Protein AF-A0A820UCW0-F1 (afdb_monomer)

Foldseek 3Di:
DAQPVHPPFDEDPVTDDDDPLRVLVVVLVVQLVVLDQEAEAEQSQVPDDPVCSVVVLVVVVVSPPNHHYDYDDPDPVNQQPDQKDFDDDPRDGPDMDHPVVVCVVCPPSVVSNVVNVVVVVVVVVVVVVVVVVVVVVVVVVVVVVVVVVVVVVVVPPPDDD

Secondary structure (DSSP, 8-state):
---TTGGG--BSTTSB---HHHHHHHHHHHHHHT--SEEEEESTTTTS-HHHHHHHHHHHHHHHTTSEEEEE-S-HHHHTT-SSEEEEETTEEEEEE-HHHHHHHTSHHHHHHHHHHHHHHHHHHHHHHHHHHHHHHHHHHHHHHHHHHHHHHHTTSS---

Mean predicted aligned error: 12.76 Å

Structure (mmCIF, N/CA/C/O backbone):
data_AF-A0A820UCW0-F1
#
_entry.id   AF-A0A820UCW0-F1
#
loop_
_atom_site.group_PDB
_atom_site.id
_atom_site.type_symbol
_atom_site.label_atom_id
_atom_site.label_alt_id
_atom_site.label_comp_id
_atom_site.label_asym_id
_atom_site.label_entity_id
_atom_site.label_seq_id
_atom_site.pdbx_PDB_ins_code
_atom_site.Cartn_x
_atom_site.Cartn_y
_atom_site.Cartn_z
_atom_site.occupancy
_atom_site.B_iso_or_equiv
_atom_site.auth_seq_id
_atom_site.auth_comp_id
_atom_site.auth_asym_id
_atom_site.auth_atom_id
_atom_site.pdbx_PDB_model_num
ATOM 1 N N . MET A 1 1 ? 23.506 0.250 -13.099 1.00 49.78 1 MET A N 1
ATOM 2 C CA . MET A 1 1 ? 23.825 -0.103 -14.503 1.00 49.78 1 MET A CA 1
ATOM 3 C C . MET A 1 1 ? 22.590 0.124 -15.359 1.00 49.78 1 MET A C 1
ATOM 5 O O . MET A 1 1 ? 21.511 -0.266 -14.935 1.00 49.78 1 MET A O 1
ATOM 9 N N . ALA A 1 2 ? 22.728 0.782 -16.511 1.00 73.81 2 ALA A N 1
ATOM 10 C CA . ALA A 1 2 ? 21.634 0.970 -17.467 1.00 73.81 2 ALA A CA 1
ATOM 11 C C . ALA A 1 2 ? 21.579 -0.210 -18.454 1.00 73.81 2 ALA A C 1
ATOM 13 O O . ALA A 1 2 ? 22.623 -0.767 -18.789 1.00 73.81 2 ALA A O 1
ATOM 14 N N . LEU A 1 3 ? 20.380 -0.590 -18.912 1.00 81.88 3 LEU A N 1
ATOM 15 C CA . LEU A 1 3 ? 20.222 -1.629 -19.934 1.00 81.88 3 LEU A CA 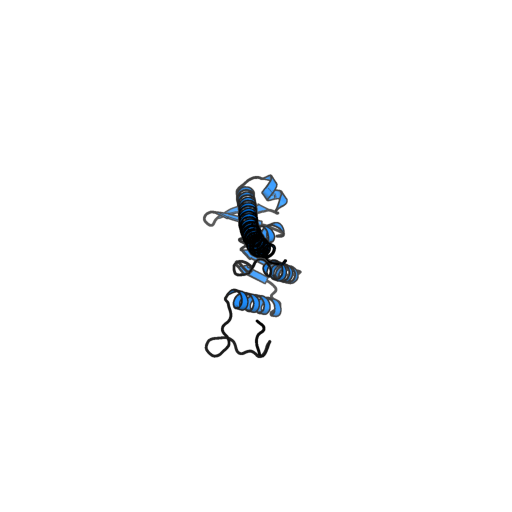1
ATOM 16 C C . LEU A 1 3 ? 20.800 -1.136 -21.277 1.00 81.88 3 LEU A C 1
ATOM 18 O O . LEU A 1 3 ? 20.467 -0.018 -21.686 1.00 81.88 3 LEU A O 1
ATOM 22 N N . PRO A 1 4 ? 21.628 -1.940 -21.974 1.00 81.81 4 PRO A N 1
ATOM 23 C CA . PRO A 1 4 ? 22.413 -1.491 -23.128 1.00 81.81 4 PRO A CA 1
ATOM 24 C C . PRO A 1 4 ? 21.550 -0.972 -24.286 1.00 81.81 4 PRO A C 1
ATOM 26 O O . PRO A 1 4 ? 21.889 0.049 -24.877 1.00 81.81 4 PRO A O 1
ATOM 29 N N . ASN A 1 5 ? 20.392 -1.595 -24.534 1.00 86.31 5 ASN A N 1
ATOM 30 C CA . ASN A 1 5 ? 19.455 -1.190 -25.590 1.00 86.31 5 ASN A CA 1
ATOM 31 C C . ASN A 1 5 ? 18.186 -0.525 -25.031 1.00 86.31 5 ASN A C 1
ATOM 33 O O . ASN A 1 5 ? 17.175 -0.415 -25.722 1.00 86.31 5 ASN A O 1
ATOM 37 N N . LYS A 1 6 ? 18.205 -0.084 -23.764 1.00 87.56 6 LYS A N 1
ATOM 38 C CA . LYS A 1 6 ? 17.051 0.541 -23.091 1.00 87.56 6 LYS A CA 1
ATOM 39 C C . LYS A 1 6 ? 15.777 -0.308 -23.276 1.00 87.56 6 LYS A C 1
ATOM 41 O O . LYS A 1 6 ? 15.794 -1.481 -22.906 1.00 87.56 6 LYS A O 1
ATOM 46 N N . TYR A 1 7 ? 14.707 0.250 -23.849 1.00 84.69 7 TYR A N 1
ATOM 47 C CA . TYR A 1 7 ? 13.421 -0.428 -24.065 1.00 84.69 7 TYR A CA 1
ATOM 48 C C . TYR A 1 7 ? 13.478 -1.606 -25.046 1.00 84.69 7 TYR A C 1
ATOM 50 O O . TYR A 1 7 ? 12.653 -2.506 -24.945 1.00 84.69 7 TYR A O 1
ATOM 58 N N . GLU A 1 8 ? 14.451 -1.629 -25.958 1.00 87.19 8 GLU A N 1
ATOM 59 C CA . GLU A 1 8 ? 14.626 -2.710 -26.940 1.00 87.19 8 GLU A CA 1
ATOM 60 C C . GLU A 1 8 ? 15.490 -3.859 -26.400 1.00 87.19 8 GLU A C 1
ATOM 62 O O . GLU A 1 8 ? 15.817 -4.808 -27.112 1.00 87.19 8 GLU A O 1
ATOM 67 N N . THR A 1 9 ? 15.895 -3.789 -25.129 1.00 88.06 9 THR A N 1
ATOM 68 C CA . THR A 1 9 ? 16.668 -4.861 -24.503 1.00 88.06 9 THR A CA 1
ATOM 69 C C . THR A 1 9 ? 15.812 -6.116 -24.391 1.00 88.06 9 THR A C 1
ATOM 71 O O . THR A 1 9 ? 14.791 -6.124 -23.705 1.00 88.06 9 THR A O 1
ATOM 74 N N . LEU A 1 10 ? 16.254 -7.200 -25.029 1.00 87.06 10 LEU A N 1
ATOM 75 C CA . LEU A 1 10 ? 15.642 -8.512 -24.859 1.00 87.06 10 LEU A CA 1
ATOM 76 C C . LEU A 1 10 ? 15.835 -8.967 -23.405 1.00 87.06 10 LEU A C 1
ATOM 78 O O . LEU A 1 10 ? 16.961 -8.979 -22.909 1.00 87.06 10 LEU A O 1
ATOM 82 N N . VAL A 1 11 ? 14.753 -9.353 -22.730 1.00 87.94 11 VAL A N 1
ATOM 83 C CA . VAL A 1 11 ? 14.758 -9.841 -21.339 1.00 87.94 11 VAL A CA 1
ATOM 84 C C . VAL A 1 11 ? 14.126 -11.235 -21.267 1.00 87.94 11 VAL A C 1
ATOM 86 O O . VAL A 1 11 ? 13.226 -11.540 -22.048 1.00 87.94 11 VAL A O 1
ATOM 89 N N . GLY A 1 12 ? 14.590 -12.088 -20.346 1.00 82.69 12 GLY A N 1
ATOM 90 C CA . GLY A 1 12 ? 14.123 -13.479 -20.189 1.00 82.69 12 GLY A CA 1
ATOM 91 C C . GLY A 1 12 ? 15.209 -14.521 -20.490 1.00 82.69 12 GLY A C 1
ATOM 92 O O . GLY A 1 12 ? 16.383 -14.177 -20.541 1.00 82.69 12 GLY A O 1
ATOM 93 N N . GLU A 1 13 ? 14.835 -15.789 -20.70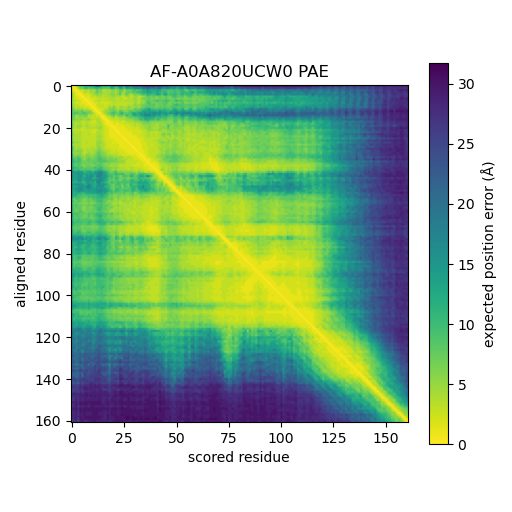7 1.00 76.56 13 GLU A N 1
ATOM 94 C CA . GLU A 1 13 ? 15.775 -16.929 -20.844 1.00 76.56 13 GLU A CA 1
ATOM 95 C C . GLU A 1 13 ? 16.851 -16.763 -21.932 1.00 76.56 13 GLU A C 1
ATOM 97 O O . GLU A 1 13 ? 17.909 -17.382 -21.858 1.00 76.56 13 GLU A O 1
ATOM 102 N N . ARG A 1 14 ? 16.593 -15.931 -22.947 1.00 77.06 14 ARG A N 1
ATOM 103 C CA . ARG A 1 14 ? 17.518 -15.649 -24.059 1.00 77.06 14 ARG A CA 1
ATOM 104 C C . ARG A 1 14 ? 18.061 -14.215 -24.060 1.00 77.06 14 ARG A C 1
ATOM 106 O O . ARG A 1 14 ? 18.674 -13.807 -25.041 1.00 77.06 14 ARG A O 1
ATOM 113 N N . GLY A 1 15 ? 17.795 -13.439 -23.010 1.00 80.50 15 GLY A N 1
ATOM 114 C CA . GLY A 1 15 ? 18.103 -12.011 -22.922 1.00 80.50 15 GLY A CA 1
ATOM 115 C C . GLY A 1 15 ? 18.826 -11.626 -21.632 1.00 80.50 15 GLY A C 1
ATOM 116 O O . GLY A 1 15 ? 19.354 -12.472 -20.916 1.00 80.50 15 GLY A O 1
ATOM 117 N N . ALA A 1 16 ? 18.849 -10.329 -21.327 1.00 81.44 16 ALA A N 1
ATOM 118 C CA . ALA A 1 16 ? 19.396 -9.824 -20.076 1.00 81.44 16 ALA A CA 1
ATOM 119 C C . ALA A 1 16 ? 18.598 -10.364 -18.878 1.00 81.44 16 ALA A C 1
ATOM 121 O O . ALA A 1 16 ? 17.360 -10.398 -18.892 1.00 81.44 16 ALA A O 1
ATOM 122 N N . THR A 1 17 ? 19.315 -10.758 -17.828 1.00 82.88 17 THR A N 1
ATOM 123 C CA . THR A 1 17 ? 18.714 -11.127 -16.550 1.00 82.88 17 THR A CA 1
ATOM 124 C C . THR A 1 17 ? 18.321 -9.866 -15.791 1.00 82.88 17 THR A C 1
ATOM 126 O O . THR A 1 17 ? 19.068 -8.891 -15.719 1.00 82.88 17 THR A O 1
ATOM 129 N N . LEU A 1 18 ? 17.110 -9.880 -15.243 1.00 83.44 18 LEU A N 1
ATOM 130 C CA . LEU A 1 18 ? 16.592 -8.810 -14.402 1.00 83.44 18 LEU A CA 1
ATOM 131 C C . LEU A 1 18 ? 16.595 -9.274 -12.951 1.00 83.44 18 LEU A C 1
ATOM 133 O O . LEU A 1 18 ? 16.258 -10.430 -12.678 1.00 83.44 18 LEU A O 1
ATOM 137 N N . SER A 1 19 ? 16.922 -8.369 -12.030 1.00 82.94 19 SER A N 1
ATOM 138 C CA . SER A 1 19 ? 16.657 -8.618 -10.613 1.00 82.94 19 SER A CA 1
ATOM 139 C C . SER A 1 19 ? 15.152 -8.723 -10.371 1.00 82.94 19 SER A C 1
ATOM 141 O O . SER A 1 19 ? 14.341 -8.235 -11.165 1.00 82.94 19 SER A O 1
ATOM 143 N N . ASP A 1 20 ? 14.755 -9.331 -9.260 1.00 77.69 20 ASP A N 1
ATOM 144 C CA . ASP A 1 20 ? 13.332 -9.501 -8.964 1.00 77.69 20 ASP A CA 1
ATOM 145 C C . ASP A 1 20 ? 12.625 -8.152 -8.754 1.00 77.69 20 ASP A C 1
ATOM 147 O O . ASP A 1 20 ? 11.542 -7.941 -9.300 1.00 77.69 20 ASP A O 1
ATOM 151 N N . GLY A 1 21 ? 13.301 -7.167 -8.150 1.00 77.00 21 GLY A N 1
ATOM 152 C CA . GLY A 1 21 ? 12.804 -5.789 -8.076 1.00 77.00 21 GLY A CA 1
ATOM 153 C C . GLY A 1 21 ? 12.649 -5.112 -9.449 1.00 77.00 21 GLY A C 1
ATOM 154 O O . GLY A 1 21 ? 11.703 -4.355 -9.666 1.00 77.00 21 GLY A O 1
ATOM 155 N N . GLN A 1 22 ? 13.523 -5.400 -10.423 1.00 80.56 22 GLN A N 1
ATOM 156 C CA . GLN A 1 22 ? 13.363 -4.899 -11.798 1.00 80.56 22 GLN A CA 1
ATOM 157 C C . GLN A 1 22 ? 12.172 -5.556 -12.507 1.00 80.56 22 GLN A C 1
ATOM 159 O O . GLN A 1 22 ? 11.397 -4.861 -13.169 1.00 80.56 22 GLN A O 1
ATOM 164 N N . LYS A 1 23 ? 11.989 -6.874 -12.346 1.00 84.00 23 LYS A N 1
ATOM 165 C CA . LYS A 1 23 ? 10.822 -7.592 -12.886 1.00 84.00 23 LYS A CA 1
ATOM 166 C C . LYS A 1 23 ? 9.522 -7.048 -12.297 1.00 84.00 23 LYS A C 1
ATOM 168 O O . LYS A 1 23 ? 8.581 -6.800 -13.050 1.00 84.00 23 LYS A O 1
ATOM 173 N N . GLN A 1 24 ? 9.490 -6.797 -10.988 1.00 77.75 24 GLN A N 1
ATOM 174 C CA . GLN A 1 24 ? 8.318 -6.249 -10.309 1.00 77.75 24 GLN A CA 1
ATOM 175 C C . GLN A 1 24 ? 7.980 -4.847 -10.825 1.00 77.75 24 GLN A C 1
ATOM 177 O O . GLN A 1 24 ? 6.833 -4.593 -11.177 1.00 77.75 24 GLN A O 1
ATOM 182 N N . ARG A 1 25 ? 8.970 -3.958 -11.000 1.00 80.50 25 ARG A N 1
ATOM 183 C CA . ARG A 1 25 ? 8.730 -2.624 -11.587 1.00 80.50 25 ARG A CA 1
ATOM 184 C C . ARG A 1 25 ? 8.156 -2.688 -12.996 1.00 80.50 25 ARG A C 1
ATOM 186 O O . ARG A 1 25 ? 7.265 -1.905 -13.315 1.00 80.50 25 ARG A O 1
ATOM 193 N N . ILE A 1 26 ? 8.635 -3.610 -13.833 1.00 85.31 26 ILE A N 1
ATOM 194 C CA . ILE A 1 26 ? 8.088 -3.807 -15.183 1.00 85.31 26 ILE A CA 1
ATOM 195 C C . ILE A 1 26 ? 6.654 -4.343 -15.110 1.00 85.31 26 ILE A C 1
ATOM 197 O O . ILE A 1 26 ? 5.797 -3.872 -15.854 1.00 85.31 26 ILE A O 1
ATOM 201 N N . ALA A 1 27 ? 6.370 -5.293 -14.216 1.00 82.75 27 ALA A N 1
ATOM 202 C CA . ALA A 1 27 ? 5.020 -5.814 -14.010 1.00 82.75 27 ALA A CA 1
ATOM 203 C C . ALA A 1 27 ? 4.054 -4.709 -13.554 1.00 82.75 27 ALA A C 1
ATOM 205 O O . ALA A 1 27 ? 2.996 -4.539 -14.162 1.00 82.75 27 ALA A O 1
ATOM 206 N N . THR A 1 28 ? 4.461 -3.898 -12.573 1.00 79.88 28 THR A N 1
ATOM 207 C CA . THR A 1 28 ? 3.717 -2.719 -12.121 1.00 79.88 28 THR A CA 1
ATOM 208 C C . THR A 1 28 ? 3.481 -1.760 -13.281 1.00 79.88 28 THR A C 1
ATOM 210 O O . THR A 1 28 ? 2.334 -1.457 -13.591 1.00 79.88 28 THR A O 1
ATOM 213 N N . ALA A 1 29 ? 4.527 -1.350 -14.006 1.00 84.75 29 ALA A N 1
ATOM 214 C CA . ALA A 1 29 ? 4.393 -0.449 -15.151 1.00 84.75 29 ALA A CA 1
ATOM 215 C C . ALA A 1 29 ? 3.416 -0.991 -16.212 1.00 84.75 29 ALA A C 1
ATOM 217 O O . ALA A 1 29 ? 2.567 -0.251 -16.703 1.00 84.75 29 ALA A O 1
ATOM 218 N N . ARG A 1 30 ? 3.472 -2.293 -16.523 1.00 86.38 30 ARG A N 1
ATOM 219 C CA . ARG A 1 30 ? 2.532 -2.950 -17.446 1.00 86.38 30 ARG A CA 1
ATOM 220 C C . ARG A 1 30 ? 1.092 -2.925 -16.938 1.00 86.38 30 ARG A C 1
ATOM 222 O O . ARG A 1 30 ? 0.186 -2.706 -17.739 1.00 86.38 30 ARG A O 1
ATOM 229 N N . ALA A 1 31 ? 0.876 -3.150 -15.644 1.00 83.31 31 ALA A N 1
ATOM 230 C CA . ALA A 1 31 ? -0.449 -3.060 -15.039 1.00 83.31 31 ALA A CA 1
ATOM 231 C C . ALA A 1 31 ? -1.007 -1.633 -15.141 1.00 83.31 31 ALA A C 1
ATOM 233 O O . ALA A 1 31 ? -2.166 -1.455 -15.509 1.00 83.31 31 ALA A O 1
ATOM 234 N N . LEU A 1 32 ? -0.164 -0.620 -14.907 1.00 82.62 32 LEU A N 1
ATOM 235 C CA . LEU A 1 32 ? -0.555 0.787 -15.002 1.00 82.62 32 LEU A CA 1
ATOM 236 C C . LEU A 1 32 ? -0.892 1.217 -16.433 1.00 82.62 32 LEU A C 1
ATOM 238 O O . LEU A 1 32 ? -1.894 1.900 -16.640 1.00 82.62 32 LEU A O 1
ATOM 242 N N . LEU A 1 33 ? -0.088 0.787 -17.411 1.00 86.19 33 LEU A N 1
ATOM 243 C CA . LEU A 1 33 ? -0.277 1.091 -18.834 1.00 86.19 33 LEU A CA 1
ATOM 244 C C . LEU A 1 33 ? -1.557 0.488 -19.425 1.00 86.19 33 LEU A C 1
ATOM 246 O O . LEU A 1 33 ? -2.049 0.979 -20.435 1.00 86.19 33 LEU A O 1
ATOM 250 N N . ARG A 1 34 ? -2.096 -0.575 -18.819 1.00 86.88 34 ARG A N 1
ATOM 251 C CA . ARG A 1 34 ? -3.335 -1.221 -19.275 1.00 86.88 34 ARG A CA 1
ATOM 252 C C . ARG A 1 34 ? -4.596 -0.410 -18.948 1.00 86.88 34 ARG A C 1
ATOM 254 O O . ARG A 1 34 ? -5.665 -0.762 -19.432 1.00 86.88 34 ARG A O 1
ATOM 261 N N . ASP A 1 35 ? 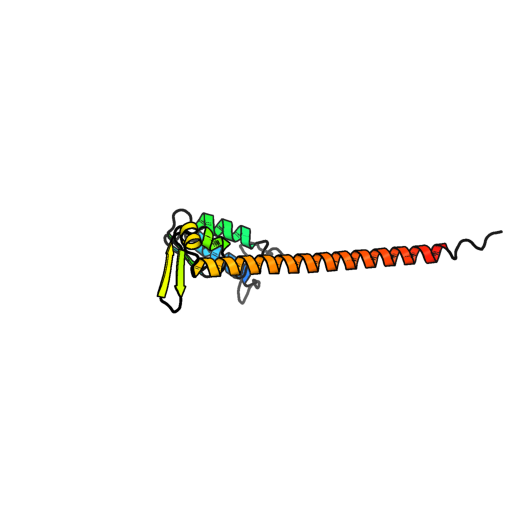-4.470 0.627 -18.123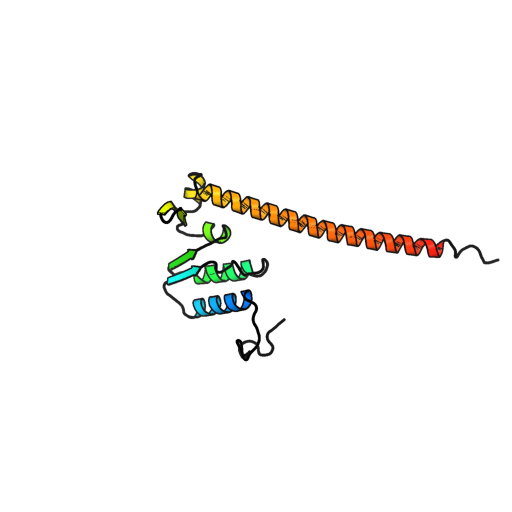 1.00 84.19 35 ASP A N 1
ATOM 262 C CA . ASP A 1 35 ? -5.570 1.467 -17.639 1.00 84.19 35 ASP A CA 1
ATOM 263 C C . ASP A 1 35 ? -6.785 0.674 -17.101 1.00 84.19 35 ASP A C 1
ATOM 265 O O . ASP A 1 35 ? -7.901 0.774 -17.617 1.00 84.19 35 ASP A O 1
ATOM 269 N N . PRO A 1 36 ? -6.588 -0.197 -16.091 1.00 87.62 36 PRO A N 1
ATOM 270 C CA . PRO A 1 36 ? -7.670 -1.020 -15.569 1.00 87.62 36 PRO A CA 1
ATOM 271 C C . PRO A 1 36 ? -8.637 -0.193 -14.709 1.00 87.62 36 PRO A C 1
ATOM 273 O O . PRO A 1 36 ? -8.224 0.687 -13.966 1.00 87.62 36 PRO A O 1
ATOM 276 N N . LYS A 1 37 ? -9.932 -0.535 -14.721 1.00 90.19 37 LYS A N 1
ATOM 277 C CA . LYS A 1 37 ? -10.922 0.073 -13.804 1.00 90.19 37 LYS A CA 1
ATOM 278 C C . LYS A 1 37 ? -10.738 -0.360 -12.344 1.00 90.19 37 LYS A C 1
ATOM 280 O O . LYS A 1 37 ? -11.102 0.381 -11.434 1.00 90.19 37 LYS A O 1
ATOM 285 N N . ILE A 1 38 ? -10.206 -1.568 -12.143 1.00 92.31 38 ILE A N 1
ATOM 286 C CA . ILE A 1 38 ? -9.936 -2.167 -10.834 1.00 92.31 38 ILE A CA 1
ATOM 287 C C . ILE A 1 38 ? -8.455 -2.533 -10.779 1.00 92.31 38 ILE A C 1
ATOM 289 O O . ILE A 1 38 ? -7.972 -3.284 -11.629 1.00 92.31 38 ILE A O 1
ATOM 293 N N . LEU A 1 39 ? -7.749 -2.012 -9.781 1.00 90.31 39 LEU A N 1
ATOM 294 C CA . LEU A 1 39 ? -6.338 -2.272 -9.535 1.00 90.31 39 LEU A CA 1
ATOM 295 C C . LEU A 1 39 ? -6.194 -3.126 -8.272 1.00 90.31 39 LEU A C 1
ATOM 297 O O . LEU A 1 39 ? -6.651 -2.736 -7.203 1.00 90.31 39 LEU A O 1
ATOM 301 N N . LEU A 1 40 ? -5.562 -4.291 -8.400 1.00 89.25 40 LEU A N 1
ATOM 302 C CA . LEU A 1 40 ? -5.219 -5.160 -7.276 1.00 89.25 40 LEU A CA 1
ATOM 303 C C . LEU A 1 40 ? -3.705 -5.092 -7.076 1.00 89.25 40 LEU A C 1
ATOM 305 O O . LEU A 1 40 ? -2.953 -5.407 -8.000 1.00 89.25 40 LEU A O 1
ATOM 309 N N . LEU A 1 41 ? -3.268 -4.647 -5.902 1.00 85.62 41 LEU A N 1
ATOM 310 C CA . LEU A 1 41 ? -1.859 -4.520 -5.546 1.00 85.62 41 LEU A CA 1
ATOM 311 C C . LEU A 1 41 ? -1.556 -5.468 -4.391 1.00 85.62 41 LEU A C 1
ATOM 313 O O . LEU A 1 41 ? -1.958 -5.208 -3.260 1.00 85.62 41 LEU A O 1
ATOM 317 N N . ASP A 1 42 ? -0.845 -6.548 -4.688 1.00 84.19 42 ASP A N 1
ATOM 318 C CA . ASP A 1 42 ? -0.386 -7.511 -3.690 1.00 84.19 42 ASP A CA 1
ATOM 319 C C . ASP A 1 42 ? 1.105 -7.297 -3.434 1.00 84.19 42 ASP A C 1
ATOM 321 O O . ASP A 1 42 ? 1.914 -7.421 -4.356 1.00 84.19 42 ASP A O 1
ATOM 325 N N . GLU A 1 43 ? 1.449 -6.844 -2.228 1.00 73.88 43 GLU A N 1
ATOM 326 C CA . GLU A 1 43 ? 2.823 -6.555 -1.799 1.00 73.88 43 GLU A CA 1
ATOM 327 C C . GLU A 1 43 ? 3.680 -5.774 -2.821 1.00 73.88 43 GLU A C 1
ATOM 329 O O . GLU A 1 43 ? 4.887 -5.985 -2.961 1.00 73.88 43 GLU A O 1
ATOM 334 N N . ALA A 1 44 ? 3.075 -4.837 -3.557 1.00 66.38 44 ALA A N 1
ATOM 335 C CA . ALA A 1 44 ? 3.696 -4.210 -4.731 1.00 66.38 44 ALA A CA 1
ATOM 336 C C . ALA A 1 44 ? 4.998 -3.423 -4.446 1.00 66.38 44 ALA A C 1
ATOM 338 O O . ALA A 1 44 ? 5.673 -2.989 -5.384 1.00 66.38 44 ALA A O 1
ATOM 339 N N . THR A 1 45 ? 5.350 -3.229 -3.172 1.00 68.56 45 THR A N 1
ATOM 340 C CA . THR A 1 45 ? 6.554 -2.525 -2.715 1.00 68.56 45 THR A CA 1
ATOM 341 C C . THR A 1 45 ? 7.504 -3.377 -1.862 1.00 68.56 45 THR A C 1
ATOM 343 O O . THR A 1 45 ? 8.518 -2.851 -1.408 1.00 68.56 45 THR A O 1
ATOM 346 N N . SER A 1 46 ? 7.230 -4.671 -1.637 1.00 66.19 46 SER A N 1
ATOM 347 C CA . SER A 1 46 ? 8.029 -5.501 -0.716 1.00 66.19 46 SER A CA 1
ATOM 348 C C . SER A 1 46 ? 9.431 -5.839 -1.238 1.00 66.19 46 SER A C 1
ATOM 350 O O . SER A 1 46 ? 10.366 -5.883 -0.444 1.00 66.19 46 SER A O 1
ATOM 352 N N . ALA A 1 47 ? 9.620 -5.997 -2.555 1.00 63.66 47 ALA A N 1
ATOM 353 C CA . ALA A 1 47 ? 10.923 -6.337 -3.147 1.00 63.66 47 ALA A CA 1
ATOM 354 C C . ALA A 1 47 ? 11.721 -5.120 -3.665 1.00 63.66 47 ALA A C 1
ATOM 356 O O . ALA A 1 47 ? 12.601 -5.262 -4.523 1.00 63.66 47 ALA A O 1
ATOM 357 N N . LEU A 1 48 ? 11.405 -3.911 -3.188 1.00 64.12 48 LEU A N 1
ATOM 358 C CA . LEU A 1 48 ? 12.076 -2.670 -3.588 1.00 64.12 48 LEU A CA 1
ATOM 359 C C . LEU A 1 48 ? 13.092 -2.206 -2.538 1.00 64.12 48 LEU A C 1
ATOM 361 O O . LEU A 1 48 ? 12.854 -2.307 -1.341 1.00 64.12 48 LEU A O 1
ATOM 365 N N . ASP A 1 49 ? 14.211 -1.650 -3.007 1.00 68.56 49 ASP A N 1
ATOM 366 C CA . ASP A 1 49 ? 15.181 -0.926 -2.181 1.00 68.56 49 ASP A CA 1
ATOM 367 C C . ASP A 1 49 ? 14.589 0.388 -1.630 1.00 68.56 49 ASP A C 1
ATOM 369 O O . ASP A 1 49 ? 13.817 1.057 -2.324 1.00 68.56 49 ASP A O 1
ATOM 373 N N . ASN A 1 50 ? 14.996 0.790 -0.417 1.00 66.44 50 ASN A N 1
ATOM 374 C CA . ASN A 1 50 ? 14.459 1.954 0.313 1.00 66.44 50 ASN A CA 1
ATOM 375 C C . ASN A 1 50 ? 14.440 3.255 -0.517 1.00 66.44 50 ASN A C 1
ATOM 377 O O . ASN A 1 50 ? 13.489 4.033 -0.445 1.00 66.44 50 ASN A O 1
ATOM 381 N N . GLY A 1 51 ? 15.466 3.496 -1.344 1.00 67.69 51 GLY A N 1
ATOM 382 C CA . GLY A 1 51 ? 15.548 4.701 -2.180 1.00 67.69 51 GLY A CA 1
ATOM 383 C C . GLY A 1 51 ? 14.534 4.715 -3.328 1.00 67.69 51 GLY A C 1
ATOM 384 O O . GLY A 1 51 ? 13.982 5.758 -3.682 1.00 67.69 51 GLY A O 1
ATOM 385 N N . SER A 1 52 ? 14.254 3.552 -3.905 1.00 67.31 52 SER A N 1
ATOM 386 C CA . SER A 1 52 ? 13.317 3.418 -5.017 1.00 67.31 52 SER A CA 1
ATOM 387 C C . SER A 1 52 ? 11.864 3.251 -4.607 1.00 67.31 52 SER A C 1
ATOM 389 O O . SER A 1 52 ? 10.960 3.485 -5.412 1.00 67.31 52 SER A O 1
ATOM 391 N N . GLU A 1 53 ? 11.639 2.807 -3.381 1.00 72.38 53 GLU A N 1
ATOM 392 C CA . GLU A 1 53 ? 10.317 2.515 -2.863 1.00 72.38 53 GLU A CA 1
ATOM 393 C C . GLU A 1 53 ? 9.403 3.739 -2.907 1.00 72.38 53 GLU A C 1
ATOM 395 O O . GLU A 1 53 ? 8.302 3.659 -3.448 1.00 72.38 53 GLU A O 1
ATOM 400 N N . LYS A 1 54 ? 9.890 4.895 -2.439 1.00 76.00 54 LYS A N 1
ATOM 401 C CA . LYS A 1 54 ? 9.125 6.149 -2.447 1.00 76.00 54 LYS A CA 1
ATOM 402 C C . LYS A 1 54 ? 8.639 6.517 -3.851 1.00 76.00 54 LYS A C 1
ATOM 404 O O . LYS A 1 54 ? 7.480 6.875 -4.034 1.00 76.00 54 LYS A O 1
ATOM 409 N N . ILE A 1 55 ? 9.504 6.369 -4.855 1.00 78.19 55 ILE A N 1
ATOM 410 C CA . ILE A 1 55 ? 9.187 6.684 -6.256 1.00 78.19 55 ILE A CA 1
ATOM 411 C C . ILE A 1 55 ? 8.090 5.755 -6.787 1.00 78.19 55 ILE A C 1
ATOM 413 O O . ILE A 1 55 ? 7.161 6.203 -7.462 1.00 78.19 55 ILE A O 1
ATOM 417 N N . VAL A 1 56 ? 8.191 4.453 -6.500 1.00 77.75 56 VAL A N 1
ATOM 418 C CA . VAL A 1 56 ? 7.175 3.481 -6.925 1.00 77.75 56 VAL A CA 1
ATOM 419 C C . VAL A 1 56 ? 5.862 3.718 -6.188 1.00 77.75 56 VAL A C 1
ATOM 421 O O . VAL A 1 56 ? 4.804 3.646 -6.804 1.00 77.75 56 VAL A O 1
ATOM 424 N N . GLN A 1 57 ? 5.920 4.070 -4.908 1.00 78.31 57 GLN A N 1
ATOM 425 C CA . GLN A 1 57 ? 4.747 4.377 -4.104 1.00 78.31 57 GLN A CA 1
ATOM 426 C C . GLN A 1 57 ? 3.982 5.591 -4.644 1.00 78.31 57 GLN A C 1
ATOM 428 O O . GLN A 1 57 ? 2.781 5.494 -4.879 1.00 78.31 57 GLN A O 1
ATOM 433 N N . GLU A 1 58 ? 4.676 6.686 -4.960 1.00 80.88 58 GLU A N 1
ATOM 434 C CA . GLU A 1 58 ? 4.070 7.855 -5.612 1.00 80.88 58 GLU A CA 1
ATOM 435 C C . GLU A 1 58 ? 3.458 7.506 -6.981 1.00 80.88 58 GLU A C 1
ATOM 437 O O . GLU A 1 58 ? 2.425 8.047 -7.379 1.00 80.88 58 GLU A O 1
ATOM 442 N N . ALA A 1 59 ? 4.082 6.595 -7.735 1.00 81.00 59 ALA A N 1
ATOM 443 C CA . ALA A 1 59 ? 3.539 6.133 -9.009 1.00 81.00 59 ALA A CA 1
ATOM 444 C C . ALA A 1 59 ? 2.270 5.284 -8.830 1.00 81.00 59 ALA A C 1
ATOM 446 O O . ALA A 1 59 ? 1.320 5.460 -9.593 1.00 81.00 59 ALA A O 1
ATOM 447 N N . LEU A 1 60 ? 2.242 4.401 -7.827 1.00 81.25 60 LEU A N 1
ATOM 448 C CA . LEU A 1 60 ? 1.070 3.600 -7.466 1.00 81.25 60 LEU A CA 1
ATOM 449 C C . LEU A 1 60 ? -0.084 4.478 -6.970 1.00 81.25 60 LEU A C 1
ATOM 451 O O . LEU A 1 60 ? -1.228 4.226 -7.327 1.00 81.25 60 LEU A O 1
ATOM 455 N N . GLU A 1 61 ? 0.204 5.547 -6.230 1.00 82.06 61 GLU A N 1
ATOM 456 C CA . GLU A 1 61 ? -0.803 6.523 -5.797 1.00 82.06 61 GLU A CA 1
ATOM 457 C C . GLU A 1 61 ? -1.432 7.263 -6.970 1.00 82.06 61 GLU A C 1
ATOM 459 O O . GLU A 1 61 ? -2.654 7.286 -7.104 1.00 82.06 61 GLU A O 1
ATOM 464 N N . ARG A 1 62 ? -0.610 7.819 -7.870 1.00 84.56 62 ARG A N 1
ATOM 465 C CA . ARG A 1 62 ? -1.115 8.449 -9.100 1.00 84.56 62 ARG A CA 1
ATOM 466 C C . ARG A 1 62 ? -1.934 7.472 -9.933 1.00 84.56 62 ARG A C 1
ATOM 468 O O . ARG A 1 62 ? -2.937 7.849 -10.523 1.00 84.56 62 ARG A O 1
ATOM 475 N N . ALA A 1 63 ? -1.511 6.216 -9.971 1.00 83.44 63 ALA A N 1
ATOM 476 C CA . ALA A 1 63 ? -2.238 5.169 -10.656 1.00 83.44 63 ALA A CA 1
ATOM 477 C C . ALA A 1 63 ? -3.546 4.763 -9.978 1.00 83.44 63 ALA A C 1
ATOM 479 O O . ALA A 1 63 ? -4.412 4.250 -10.677 1.00 83.44 63 ALA A O 1
ATOM 480 N N . ALA A 1 64 ? -3.679 4.927 -8.665 1.00 85.44 64 ALA A N 1
ATOM 481 C CA . ALA A 1 64 ? -4.898 4.609 -7.931 1.00 85.44 64 ALA A CA 1
ATOM 482 C C . ALA A 1 64 ? -5.980 5.686 -8.113 1.00 85.44 64 ALA A C 1
ATOM 484 O O . ALA A 1 64 ? -7.166 5.398 -7.960 1.00 85.44 64 ALA A O 1
ATOM 485 N N . GLN A 1 65 ? -5.596 6.917 -8.475 1.00 86.44 65 GLN A N 1
ATOM 486 C CA . GLN A 1 65 ? -6.542 8.005 -8.721 1.00 86.44 65 GLN A CA 1
ATOM 487 C C . GLN A 1 65 ? -7.576 7.617 -9.786 1.00 86.44 65 GLN A C 1
ATOM 489 O O . GLN A 1 65 ? -7.234 7.127 -10.861 1.00 86.44 65 GLN A O 1
ATOM 494 N N . ASN A 1 66 ? -8.852 7.877 -9.489 1.00 87.69 66 ASN A N 1
ATOM 495 C CA . ASN A 1 66 ? -10.002 7.551 -10.341 1.00 87.69 66 ASN A CA 1
ATOM 496 C C . ASN A 1 66 ? -10.188 6.050 -10.636 1.00 87.69 66 ASN A C 1
ATOM 498 O O . ASN A 1 66 ? -10.866 5.693 -11.601 1.00 87.69 66 ASN A O 1
ATOM 502 N N . ARG A 1 67 ? -9.612 5.163 -9.814 1.00 90.50 67 ARG A N 1
ATOM 503 C CA . ARG A 1 67 ? -9.748 3.709 -9.949 1.00 90.50 67 ARG A CA 1
ATOM 504 C C . ARG A 1 67 ? -10.120 3.073 -8.620 1.00 90.50 67 ARG A C 1
ATOM 506 O O . ARG A 1 67 ? -9.684 3.512 -7.559 1.00 90.50 67 ARG A O 1
ATOM 513 N N . THR A 1 68 ? -10.875 1.982 -8.677 1.00 93.25 68 THR A N 1
ATOM 514 C CA . THR A 1 68 ? -11.060 1.140 -7.493 1.00 93.25 68 THR A CA 1
ATOM 515 C C . THR A 1 68 ? -9.765 0.384 -7.247 1.00 93.25 68 THR A C 1
ATOM 517 O O . THR A 1 68 ? -9.362 -0.428 -8.078 1.00 93.25 68 THR A O 1
ATOM 520 N N . THR A 1 69 ? -9.110 0.650 -6.122 1.00 91.19 69 THR A N 1
ATOM 521 C CA . THR A 1 69 ? -7.817 0.045 -5.799 1.00 91.19 69 THR A CA 1
ATOM 522 C C . THR A 1 69 ? -7.933 -0.770 -4.521 1.00 91.19 69 THR A C 1
ATOM 524 O O . THR A 1 69 ? -8.280 -0.233 -3.475 1.00 91.19 69 THR A O 1
ATOM 527 N N . LEU A 1 70 ? -7.637 -2.066 -4.606 1.00 91.56 70 LEU A N 1
ATOM 528 C CA . LEU A 1 70 ? -7.490 -2.943 -3.450 1.00 91.56 70 LEU A CA 1
ATOM 529 C C . LEU A 1 70 ? -6.003 -3.192 -3.231 1.00 91.56 70 LEU A C 1
ATOM 531 O O . LEU A 1 70 ? -5.303 -3.622 -4.151 1.00 91.56 70 LEU A O 1
ATOM 535 N N . VAL A 1 71 ? -5.532 -2.935 -2.016 1.00 88.50 71 VAL A N 1
ATOM 536 C CA . VAL A 1 71 ? -4.127 -3.119 -1.661 1.00 88.50 71 VAL A CA 1
ATOM 537 C C . VAL A 1 71 ? -4.010 -4.082 -0.496 1.00 88.50 71 VAL A C 1
ATOM 539 O O . VAL A 1 71 ? -4.578 -3.844 0.567 1.00 88.50 71 VAL A O 1
ATOM 542 N N . ILE A 1 72 ? -3.220 -5.133 -0.689 1.00 88.50 72 ILE A N 1
ATOM 543 C CA . ILE A 1 72 ? -2.708 -5.978 0.385 1.00 88.50 72 ILE A CA 1
ATOM 544 C C . ILE A 1 72 ? -1.343 -5.399 0.751 1.00 88.50 72 ILE A C 1
ATOM 546 O O . ILE A 1 72 ? -0.389 -5.450 -0.029 1.00 88.50 72 ILE A O 1
ATOM 550 N N . ALA A 1 73 ? -1.272 -4.739 1.903 1.00 78.69 73 ALA A N 1
ATOM 551 C CA . ALA A 1 73 ? -0.106 -3.964 2.297 1.00 78.69 73 ALA A CA 1
ATOM 552 C C . ALA A 1 73 ? 0.545 -4.529 3.559 1.00 78.69 73 ALA A C 1
ATOM 554 O O . ALA A 1 73 ? -0.103 -4.719 4.581 1.00 78.69 73 ALA A O 1
ATOM 555 N N . HIS A 1 74 ? 1.868 -4.675 3.501 1.00 76.12 74 HIS A N 1
ATOM 556 C CA . HIS A 1 74 ? 2.716 -4.944 4.665 1.00 76.12 74 HIS A CA 1
ATOM 557 C C . HIS A 1 74 ? 3.338 -3.672 5.251 1.00 76.12 74 HIS A C 1
ATOM 559 O O . HIS A 1 74 ? 4.049 -3.750 6.247 1.00 76.12 74 HIS A O 1
ATOM 565 N N . ARG A 1 75 ? 3.084 -2.498 4.657 1.00 74.56 75 ARG A N 1
ATOM 566 C CA . ARG A 1 75 ? 3.661 -1.215 5.082 1.00 74.56 75 ARG A CA 1
ATOM 567 C C . ARG A 1 75 ? 2.580 -0.238 5.522 1.00 74.56 75 ARG A C 1
ATOM 569 O O . ARG A 1 75 ? 1.681 0.091 4.746 1.00 74.56 75 ARG A O 1
ATOM 576 N N . LEU A 1 76 ? 2.731 0.293 6.734 1.00 79.44 76 LEU A N 1
ATOM 577 C CA . LEU A 1 76 ? 1.817 1.270 7.327 1.00 79.44 76 LEU A CA 1
ATOM 578 C C . LEU A 1 76 ? 1.674 2.536 6.479 1.00 79.44 76 LEU A C 1
ATOM 580 O O . LEU A 1 76 ? 0.598 3.128 6.443 1.00 79.44 76 LEU A O 1
ATOM 584 N N . SER A 1 77 ? 2.730 2.933 5.760 1.00 76.94 77 SER A N 1
ATOM 585 C CA . SER A 1 77 ? 2.696 4.072 4.842 1.00 76.94 77 SER A CA 1
ATOM 586 C C . SER A 1 77 ? 1.575 3.918 3.814 1.00 76.94 77 SER A C 1
ATOM 588 O O . SER A 1 77 ? 0.821 4.863 3.615 1.00 76.94 77 SER A O 1
ATOM 590 N N . THR A 1 78 ? 1.428 2.745 3.198 1.00 77.06 78 THR A N 1
ATOM 591 C CA . THR A 1 78 ? 0.376 2.468 2.212 1.00 77.06 78 THR A CA 1
ATOM 592 C C . THR A 1 78 ? -0.998 2.399 2.868 1.00 77.06 78 THR A C 1
ATOM 594 O O . THR A 1 78 ? -1.950 2.982 2.360 1.00 77.06 78 THR A O 1
ATOM 597 N N . ILE A 1 79 ? -1.087 1.727 4.019 1.00 84.06 79 ILE A N 1
ATOM 598 C CA . ILE A 1 79 ? -2.353 1.479 4.719 1.00 84.06 79 ILE A CA 1
ATOM 599 C C . ILE A 1 79 ? -2.972 2.785 5.231 1.00 84.06 79 ILE A C 1
ATOM 601 O O . ILE A 1 79 ? -4.164 3.013 5.059 1.00 84.06 79 ILE A O 1
ATOM 605 N N . ARG A 1 80 ? -2.158 3.685 5.799 1.00 85.06 80 ARG A N 1
ATOM 606 C CA . ARG A 1 80 ? -2.607 4.962 6.383 1.00 85.06 80 ARG A CA 1
ATOM 607 C C . ARG A 1 80 ? -3.339 5.873 5.393 1.00 85.06 80 ARG A C 1
ATOM 609 O O . ARG A 1 80 ? -4.106 6.727 5.820 1.00 85.06 80 ARG A O 1
ATOM 616 N N . ARG A 1 81 ? -3.063 5.739 4.094 1.00 82.56 81 ARG A N 1
ATOM 617 C CA . ARG A 1 81 ? -3.659 6.571 3.038 1.00 82.56 81 ARG A CA 1
ATOM 618 C C . ARG A 1 81 ? -4.902 5.953 2.401 1.00 82.56 81 ARG A C 1
ATOM 620 O O . ARG A 1 81 ? -5.459 6.563 1.497 1.00 82.56 81 ARG A O 1
ATOM 627 N N . ALA A 1 82 ? -5.306 4.756 2.816 1.00 88.50 82 ALA A N 1
ATOM 628 C CA . ALA A 1 82 ? -6.490 4.110 2.275 1.00 88.50 82 ALA A CA 1
ATOM 629 C C . ALA A 1 82 ? -7.769 4.816 2.747 1.00 88.50 82 ALA A C 1
ATOM 631 O O . ALA A 1 82 ? -7.886 5.175 3.918 1.00 88.50 82 ALA A O 1
ATOM 632 N N . ASP A 1 83 ? -8.745 4.936 1.845 1.00 91.31 83 ASP A N 1
ATOM 633 C CA . ASP A 1 83 ? -10.074 5.470 2.170 1.00 91.31 83 ASP A CA 1
ATOM 634 C C . ASP A 1 83 ? -10.817 4.567 3.170 1.00 91.31 83 ASP A C 1
ATOM 636 O O . ASP A 1 83 ? -11.586 5.034 4.005 1.00 91.31 83 ASP A O 1
ATOM 640 N N . LYS A 1 84 ? -10.580 3.252 3.081 1.00 94.31 84 LYS A N 1
ATOM 641 C CA . LYS A 1 84 ? -11.101 2.234 3.994 1.00 94.31 84 LYS A CA 1
ATOM 642 C C . LYS A 1 84 ? -10.051 1.152 4.210 1.00 94.31 84 LYS A C 1
ATOM 644 O O . LYS A 1 84 ? -9.468 0.637 3.257 1.00 94.31 84 LYS A O 1
ATOM 649 N N . ILE A 1 85 ? -9.851 0.787 5.466 1.00 95.06 85 ILE A N 1
ATOM 650 C CA . ILE A 1 85 ? -8.963 -0.275 5.921 1.00 95.06 85 ILE A CA 1
ATOM 651 C C . ILE A 1 85 ? -9.838 -1.416 6.432 1.00 95.06 85 ILE A C 1
ATOM 653 O O . ILE A 1 85 ? -10.811 -1.188 7.149 1.00 95.06 85 ILE A O 1
ATOM 657 N N . ILE A 1 86 ? -9.486 -2.640 6.047 1.00 95.25 86 ILE A N 1
ATOM 658 C CA . ILE A 1 86 ? -10.115 -3.871 6.523 1.00 95.25 86 ILE A CA 1
ATOM 659 C C . ILE A 1 86 ? -9.021 -4.687 7.200 1.00 95.25 86 ILE A C 1
ATOM 661 O O . ILE A 1 86 ? -8.033 -5.051 6.561 1.00 95.25 86 ILE A O 1
ATOM 665 N N . VAL A 1 87 ? -9.190 -4.952 8.491 1.00 93.38 87 VAL A N 1
ATOM 666 C CA . VAL A 1 87 ? -8.293 -5.815 9.258 1.00 93.38 87 VAL A CA 1
ATOM 667 C C . VAL A 1 87 ? -8.892 -7.205 9.294 1.00 93.38 87 VAL A C 1
ATOM 669 O O . VAL A 1 87 ? -10.044 -7.387 9.693 1.00 93.38 87 VAL A O 1
ATOM 672 N N . MET A 1 88 ? -8.097 -8.184 8.875 1.00 92.62 88 MET A N 1
ATOM 673 C CA . MET A 1 88 ? -8.492 -9.583 8.875 1.00 92.62 88 MET A CA 1
ATOM 674 C C . MET A 1 88 ? -7.680 -10.376 9.893 1.00 92.62 88 MET A C 1
ATOM 676 O O . MET A 1 88 ? -6.461 -10.228 9.968 1.00 92.62 88 MET A O 1
ATOM 680 N N . GLU A 1 89 ? -8.349 -11.264 10.622 1.00 91.06 89 GLU A N 1
ATOM 681 C CA . GLU A 1 89 ? -7.723 -12.246 11.506 1.00 91.06 89 GLU A CA 1
ATOM 682 C C . GLU A 1 89 ? -8.452 -13.583 11.354 1.00 91.06 89 GLU A C 1
ATOM 684 O O . GLU A 1 89 ? -9.677 -13.629 11.304 1.00 91.06 89 GLU A O 1
ATOM 689 N N . ASN A 1 90 ? -7.704 -14.682 11.219 1.00 93.00 90 ASN A N 1
ATOM 690 C CA . ASN A 1 90 ? -8.257 -16.036 11.057 1.00 93.00 90 ASN A CA 1
ATOM 691 C C . ASN A 1 90 ? -9.312 -16.182 9.938 1.00 93.00 90 ASN A C 1
ATOM 693 O O . ASN A 1 90 ? -10.186 -17.040 10.007 1.00 93.00 90 ASN A O 1
ATOM 697 N N . GLY A 1 91 ? -9.208 -15.368 8.882 1.00 93.31 91 GLY A N 1
ATOM 698 C CA . GLY A 1 91 ? -10.137 -15.384 7.747 1.00 93.31 91 GLY A CA 1
ATOM 699 C C . GLY A 1 91 ? -11.415 -14.562 7.947 1.00 93.31 91 GLY A C 1
ATOM 700 O O . GLY A 1 91 ? -12.244 -14.529 7.041 1.00 93.31 91 GLY A O 1
ATOM 701 N N . GLU A 1 92 ? -11.561 -13.865 9.073 1.00 95.75 92 GLU A N 1
ATOM 702 C CA . GLU A 1 92 ? -12.709 -13.010 9.377 1.00 95.75 92 GLU A CA 1
ATOM 703 C C . GLU A 1 92 ? -12.304 -11.533 9.439 1.00 95.75 92 GLU A C 1
ATOM 705 O O . GLU A 1 92 ? -11.149 -11.199 9.711 1.00 95.75 92 GLU A O 1
ATOM 710 N N . ILE A 1 93 ? -13.256 -10.637 9.165 1.00 96.06 93 ILE A N 1
ATOM 711 C CA . ILE A 1 93 ? -13.059 -9.192 9.326 1.00 96.06 93 ILE A CA 1
ATOM 712 C C . ILE A 1 93 ? -13.243 -8.863 10.805 1.00 96.06 93 ILE A C 1
ATOM 714 O O . ILE A 1 93 ? -14.352 -8.974 11.324 1.00 96.06 93 ILE A O 1
ATOM 718 N N . VAL A 1 94 ? -12.163 -8.447 11.464 1.00 96.19 94 VAL A N 1
ATOM 719 C CA . VAL A 1 94 ? -12.184 -8.077 12.888 1.00 96.19 94 VAL A CA 1
ATOM 720 C C . VAL A 1 94 ? -12.369 -6.579 13.097 1.00 96.19 94 VAL A C 1
ATOM 722 O O . VAL A 1 94 ? -12.979 -6.171 14.080 1.00 96.19 94 VAL A O 1
ATOM 725 N N . GLU A 1 95 ? -11.891 -5.751 12.162 1.00 96.19 95 GLU A N 1
ATOM 726 C CA . GLU A 1 95 ? -12.048 -4.295 12.209 1.00 96.19 95 GLU A CA 1
ATOM 727 C C . GLU A 1 95 ? -12.201 -3.715 10.800 1.00 96.19 95 GLU A C 1
ATOM 729 O O . GLU A 1 95 ? -11.577 -4.185 9.845 1.00 96.19 95 GLU A O 1
ATOM 734 N N . GLU A 1 96 ? -12.993 -2.651 10.674 1.00 96.06 96 GLU A N 1
ATOM 735 C CA . GLU A 1 96 ? -13.038 -1.830 9.467 1.00 96.06 96 GLU A CA 1
ATOM 736 C C . GLU A 1 96 ? -13.195 -0.346 9.799 1.00 96.06 96 GLU A C 1
ATOM 738 O O . GLU A 1 96 ? -13.850 0.021 10.773 1.00 96.06 96 GLU A O 1
ATOM 743 N N . GLY A 1 97 ? -12.606 0.517 8.976 1.00 95.50 97 GLY A N 1
ATOM 744 C CA . GLY A 1 97 ? -12.712 1.964 9.141 1.00 95.50 97 GLY A CA 1
ATOM 745 C C . GLY A 1 97 ? -11.613 2.712 8.405 1.00 95.50 97 GLY A C 1
ATOM 746 O O . GLY A 1 97 ? -10.803 2.110 7.703 1.00 95.50 97 GLY A O 1
ATOM 747 N N . ASP A 1 98 ? -11.582 4.029 8.556 1.00 95.50 98 ASP A N 1
ATOM 748 C CA . ASP A 1 98 ? -10.417 4.819 8.164 1.00 95.50 98 ASP A CA 1
ATOM 749 C C . ASP A 1 98 ? -9.295 4.713 9.212 1.00 95.50 98 ASP A C 1
ATOM 751 O O . ASP A 1 98 ? -9.455 4.155 10.304 1.00 95.50 98 ASP A O 1
ATOM 755 N N . HIS A 1 99 ? -8.128 5.253 8.866 1.00 93.44 99 HIS A N 1
ATOM 756 C CA . HIS A 1 99 ? -6.959 5.229 9.736 1.00 93.44 99 HIS A CA 1
ATOM 757 C C . HIS A 1 99 ? -7.221 5.856 11.112 1.00 93.44 99 HIS A C 1
ATOM 759 O O . HIS A 1 99 ? -6.806 5.301 12.126 1.00 93.44 99 HIS A O 1
ATOM 765 N N . GLU A 1 100 ? -7.873 7.015 11.159 1.00 94.06 100 GLU A N 1
ATOM 766 C CA . GLU A 1 100 ? -8.047 7.775 12.398 1.00 94.06 100 GLU A CA 1
ATOM 767 C C . GLU A 1 100 ? -9.007 7.058 13.349 1.00 94.06 100 GLU A C 1
ATOM 769 O O . GLU A 1 100 ? -8.709 6.883 14.533 1.00 94.06 100 GLU A O 1
ATOM 774 N N . SER A 1 101 ? -10.118 6.564 12.811 1.00 95.19 101 SER A N 1
ATOM 775 C CA . SER A 1 101 ? -11.121 5.788 13.530 1.00 95.19 101 SER A CA 1
ATOM 776 C C . SER A 1 101 ? -10.505 4.530 14.140 1.00 95.19 101 SER A C 1
ATOM 778 O O . SER A 1 101 ? -10.652 4.292 15.338 1.00 95.19 101 SER A O 1
ATOM 780 N N . LEU A 1 102 ? -9.739 3.765 13.356 1.00 94.44 102 LEU A N 1
ATOM 781 C CA . LEU A 1 102 ? -9.096 2.539 13.834 1.00 94.44 102 LEU A CA 1
ATOM 782 C C . LEU A 1 102 ? -7.976 2.802 14.853 1.00 94.44 102 LEU A C 1
ATOM 784 O O . LEU A 1 102 ? -7.785 2.017 15.783 1.00 94.44 102 LEU A O 1
ATOM 788 N N . MET A 1 103 ? -7.253 3.920 14.733 1.00 94.38 103 MET A N 1
ATOM 789 C CA . MET A 1 103 ? -6.265 4.325 15.741 1.00 94.38 103 MET A CA 1
ATOM 790 C C . MET A 1 103 ? -6.916 4.694 17.080 1.00 94.38 103 MET A C 1
ATOM 792 O O . MET A 1 103 ? -6.347 4.393 18.130 1.00 94.38 103 MET A O 1
ATOM 796 N N . ASN A 1 104 ? -8.104 5.302 17.057 1.00 94.56 104 ASN A N 1
ATOM 797 C CA . ASN A 1 104 ? -8.843 5.679 18.266 1.00 94.56 104 ASN A CA 1
ATOM 798 C C . ASN A 1 104 ? -9.441 4.474 19.004 1.00 94.56 104 ASN A C 1
ATOM 800 O O . ASN A 1 104 ? -9.526 4.497 20.229 1.00 94.56 104 ASN A O 1
ATOM 804 N N . VAL A 1 105 ? -9.825 3.420 18.276 1.00 93.75 105 VAL A N 1
ATOM 805 C CA . VAL A 1 105 ? -10.339 2.167 18.861 1.00 93.75 105 VAL A CA 1
ATOM 806 C C . VAL A 1 105 ? -9.268 1.440 19.684 1.00 93.75 105 VAL A C 1
ATOM 808 O O . VAL A 1 105 ? -9.602 0.712 20.614 1.00 93.75 105 VAL A O 1
ATOM 811 N N . GLN A 1 106 ? -7.983 1.654 19.378 1.00 92.50 106 GLN A N 1
ATOM 812 C CA . GLN A 1 106 ? -6.852 0.990 20.037 1.00 92.50 106 GLN A CA 1
ATOM 813 C C . GLN A 1 106 ? -6.904 -0.553 19.986 1.00 92.50 106 GLN A C 1
ATOM 815 O O . GLN A 1 106 ? -6.398 -1.231 20.881 1.00 92.50 106 GLN A O 1
ATOM 820 N N . GLY A 1 107 ? -7.495 -1.109 18.923 1.00 92.94 107 GLY A N 1
ATOM 821 C CA . GLY A 1 107 ? -7.624 -2.551 18.699 1.00 92.94 107 GLY A CA 1
ATOM 822 C C . GLY A 1 107 ? -6.467 -3.185 17.905 1.00 92.94 107 GLY A C 1
ATOM 823 O O . GLY A 1 107 ? -5.303 -2.793 18.029 1.00 92.94 107 GLY A O 1
ATOM 824 N N . HIS A 1 108 ? -6.773 -4.191 17.084 1.00 92.38 108 HIS A N 1
ATOM 825 C CA . HIS A 1 108 ? -5.828 -4.940 16.248 1.00 92.38 108 HIS A CA 1
ATOM 826 C C . HIS A 1 108 ? -5.048 -4.027 15.307 1.00 92.38 108 HIS A C 1
ATOM 828 O O . HIS A 1 108 ? -3.816 -4.109 15.257 1.00 92.38 108 HIS A O 1
ATOM 834 N N . TYR A 1 109 ? -5.738 -3.118 14.611 1.00 93.31 109 TYR A N 1
ATOM 835 C CA . TYR A 1 109 ? -5.092 -2.159 13.722 1.00 93.31 109 TYR A CA 1
ATOM 836 C C . TYR A 1 109 ? -4.034 -1.323 14.451 1.00 93.31 109 TYR A C 1
ATOM 838 O O . TYR A 1 109 ? -2.896 -1.194 13.995 1.00 93.31 109 TYR A O 1
ATOM 846 N N . PHE A 1 110 ? -4.401 -0.775 15.611 1.00 93.19 110 PHE A N 1
ATOM 847 C CA . PHE A 1 110 ? -3.527 0.067 16.422 1.00 93.19 110 PHE A CA 1
ATOM 848 C C . PHE A 1 110 ? -2.275 -0.689 16.874 1.00 93.19 110 PHE A C 1
ATOM 850 O O . PHE A 1 110 ? -1.161 -0.168 16.775 1.00 93.19 110 PHE A O 1
ATOM 857 N N . ASN A 1 111 ? -2.443 -1.931 17.332 1.00 91.06 111 ASN A N 1
ATOM 858 C CA . ASN A 1 111 ? -1.328 -2.774 17.753 1.00 91.06 111 ASN A CA 1
ATOM 859 C C . ASN A 1 111 ? -0.372 -3.066 16.590 1.00 91.06 111 ASN A C 1
ATOM 861 O O . ASN A 1 111 ? 0.844 -2.927 16.751 1.00 91.06 111 ASN A O 1
ATOM 865 N N . LEU A 1 112 ? -0.908 -3.387 15.409 1.00 87.44 112 LEU A N 1
ATOM 866 C CA . LEU A 1 112 ? -0.117 -3.615 14.201 1.00 87.44 112 LEU A CA 1
ATOM 867 C C . LEU A 1 112 ? 0.645 -2.350 13.778 1.00 87.44 112 LEU A C 1
ATOM 869 O O . LEU A 1 112 ? 1.851 -2.403 13.531 1.00 87.44 112 LEU A O 1
ATOM 873 N N . ALA A 1 113 ? -0.028 -1.198 13.761 1.00 87.88 113 ALA A N 1
ATOM 874 C CA . ALA A 1 113 ? 0.583 0.085 13.425 1.00 87.88 113 ALA A CA 1
ATOM 875 C C . ALA A 1 113 ? 1.714 0.456 14.400 1.00 87.88 113 ALA A C 1
ATOM 877 O O . ALA A 1 113 ? 2.793 0.881 13.982 1.00 87.88 113 ALA A O 1
ATOM 878 N N . LYS A 1 114 ? 1.500 0.247 15.704 1.00 88.00 114 LYS A N 1
ATOM 879 C CA . LYS A 1 114 ? 2.505 0.498 16.743 1.00 88.00 114 LYS A CA 1
ATOM 880 C C . LYS A 1 114 ? 3.735 -0.395 16.572 1.00 88.00 114 LYS A C 1
ATOM 882 O O . LYS A 1 114 ? 4.854 0.103 16.657 1.00 88.00 114 LYS A O 1
ATOM 887 N N . GLN A 1 115 ? 3.540 -1.686 16.303 1.00 85.25 115 GLN A N 1
ATOM 888 C CA . GLN A 1 115 ? 4.637 -2.631 16.067 1.00 85.25 115 GLN A CA 1
ATOM 889 C C . GLN A 1 115 ? 5.462 -2.271 14.829 1.00 85.25 115 GLN A C 1
ATOM 891 O O . GLN A 1 115 ? 6.687 -2.343 14.879 1.00 85.25 115 GLN A O 1
ATOM 896 N N . GLN A 1 116 ? 4.822 -1.857 13.731 1.00 81.56 116 GLN A N 1
ATOM 897 C CA . GLN A 1 116 ? 5.554 -1.439 12.533 1.00 81.56 116 GLN A CA 1
ATOM 898 C C . GLN A 1 116 ? 6.361 -0.158 12.751 1.00 81.56 116 GLN A C 1
ATOM 900 O O . GLN A 1 116 ? 7.508 -0.097 12.320 1.00 81.56 116 GLN A O 1
ATOM 905 N N . ASN A 1 117 ? 5.807 0.832 13.458 1.00 80.81 117 ASN A N 1
ATOM 906 C CA . ASN A 1 117 ? 6.555 2.042 13.809 1.00 80.81 117 ASN A CA 1
ATOM 907 C C . ASN A 1 117 ? 7.783 1.721 14.672 1.00 80.81 117 ASN A C 1
ATOM 909 O O . ASN A 1 117 ? 8.851 2.275 14.439 1.00 80.81 117 ASN A O 1
ATOM 913 N N . LEU A 1 118 ? 7.645 0.813 15.644 1.00 73.44 118 LEU A N 1
ATOM 914 C CA . LEU A 1 118 ? 8.764 0.365 16.477 1.00 73.44 118 LEU A CA 1
ATOM 915 C C . LEU A 1 118 ? 9.864 -0.294 15.634 1.00 73.44 118 LEU A C 1
ATOM 917 O O . LEU A 1 118 ? 11.020 0.093 15.760 1.00 73.44 118 LEU A O 1
ATOM 921 N N . ARG A 1 119 ? 9.505 -1.204 14.716 1.00 75.00 119 ARG A N 1
ATOM 922 C CA . ARG A 1 119 ? 10.477 -1.843 13.810 1.00 75.00 119 ARG A CA 1
ATOM 923 C C . ARG A 1 119 ? 11.210 -0.835 12.926 1.00 75.00 119 ARG A C 1
ATOM 925 O O . ARG A 1 119 ? 12.416 -0.943 12.769 1.00 75.00 119 ARG A O 1
ATOM 932 N N . GLN A 1 120 ? 10.509 0.166 12.391 1.00 72.00 120 GLN A N 1
ATOM 933 C CA . GLN A 1 120 ? 11.139 1.210 11.572 1.00 72.00 120 GLN A CA 1
ATOM 934 C C . GLN A 1 120 ? 12.151 2.049 12.362 1.00 72.00 120 GLN A C 1
ATOM 936 O O . GLN A 1 120 ? 13.175 2.445 11.812 1.00 72.00 120 GLN A O 1
ATOM 941 N N . ILE A 1 121 ? 11.875 2.317 13.642 1.00 71.75 121 ILE A N 1
ATOM 942 C CA . ILE A 1 121 ? 12.808 3.021 14.533 1.00 71.75 121 ILE A CA 1
ATOM 943 C C . ILE A 1 121 ? 14.028 2.137 14.828 1.00 71.75 121 ILE A C 1
ATOM 945 O O . ILE A 1 121 ? 15.154 2.616 14.750 1.00 71.75 121 ILE A O 1
ATOM 949 N N . GLU A 1 122 ? 13.818 0.849 15.116 1.00 71.44 122 GLU A N 1
ATOM 950 C CA . GLU A 1 122 ? 14.904 -0.110 15.359 1.00 71.44 122 GLU A CA 1
ATOM 951 C C . GLU A 1 122 ? 15.824 -0.261 14.134 1.00 71.44 122 GLU A C 1
ATOM 953 O O . GLU A 1 122 ? 17.044 -0.217 14.278 1.00 71.44 122 GLU A O 1
ATOM 958 N N . GLU A 1 123 ? 15.255 -0.366 12.928 1.00 73.31 123 GLU A N 1
ATOM 959 C CA . GLU A 1 123 ? 16.004 -0.440 11.666 1.00 73.31 123 GLU A CA 1
ATOM 960 C C . GLU A 1 123 ? 16.842 0.828 11.415 1.00 73.31 123 GLU A C 1
ATOM 962 O O . GLU A 1 123 ? 18.019 0.729 11.061 1.00 73.31 123 GLU A O 1
ATOM 967 N N . GLN A 1 124 ? 16.278 2.018 11.660 1.00 71.38 124 GLN A N 1
ATOM 968 C CA . GLN A 1 124 ? 17.009 3.289 11.544 1.00 71.38 124 GLN A CA 1
ATOM 969 C C . GLN A 1 124 ? 18.145 3.402 12.571 1.00 71.38 124 GLN A C 1
ATOM 971 O O . GLN A 1 124 ? 19.238 3.868 12.241 1.00 71.38 124 GLN A O 1
ATOM 976 N N . ASP A 1 125 ? 17.917 2.951 13.806 1.00 72.62 125 ASP A N 1
ATOM 977 C CA . ASP A 1 125 ? 18.935 2.948 14.858 1.00 72.62 125 ASP A CA 1
ATOM 978 C C . ASP A 1 125 ? 20.102 2.002 14.534 1.00 72.62 125 ASP A C 1
ATOM 980 O O . ASP A 1 125 ? 21.254 2.307 14.859 1.00 72.62 125 ASP A O 1
ATOM 984 N N . GLU A 1 126 ? 19.843 0.849 13.911 1.00 73.94 126 GLU A N 1
ATOM 985 C CA . GLU A 1 126 ? 20.906 -0.055 13.456 1.00 73.94 126 GLU A CA 1
ATOM 986 C C . GLU A 1 126 ? 21.724 0.536 12.303 1.00 73.94 126 GLU A C 1
ATOM 988 O O . GLU A 1 126 ? 22.957 0.445 12.316 1.00 73.94 126 GLU A O 1
ATOM 993 N N . GLU A 1 127 ? 21.067 1.195 11.348 1.00 74.81 127 GLU A N 1
ATOM 994 C CA . GLU A 1 127 ? 21.725 1.845 10.211 1.00 74.81 127 GLU A CA 1
ATOM 995 C C . GLU A 1 127 ? 22.645 2.987 10.681 1.00 74.81 127 GLU A C 1
ATOM 997 O O . GLU A 1 127 ? 23.831 3.015 10.335 1.00 74.81 127 GLU A O 1
ATOM 1002 N N . LEU A 1 128 ? 22.162 3.842 11.593 1.00 76.31 128 LEU A N 1
ATOM 1003 C CA . LEU A 1 128 ? 22.956 4.904 12.226 1.00 76.31 128 LEU A CA 1
ATOM 1004 C C . LEU A 1 128 ? 24.139 4.353 13.036 1.00 76.31 128 LEU A C 1
ATOM 1006 O O . LEU A 1 128 ? 25.215 4.958 13.077 1.00 76.31 128 LEU A O 1
ATOM 1010 N N . LYS A 1 129 ? 23.978 3.205 13.706 1.00 80.06 129 LYS A N 1
ATOM 1011 C CA . LYS A 1 129 ? 25.081 2.553 14.436 1.00 80.06 129 LYS A CA 1
ATOM 1012 C C . LYS A 1 129 ? 26.147 2.017 13.486 1.00 80.06 129 LYS A C 1
ATOM 1014 O O . LYS A 1 129 ? 27.334 2.143 13.799 1.00 80.06 129 LYS A O 1
ATOM 1019 N N . LEU A 1 130 ? 25.760 1.431 12.352 1.00 76.88 130 LEU A N 1
ATOM 1020 C CA . LEU A 1 130 ? 26.720 0.984 11.341 1.00 76.88 130 LEU A CA 1
ATOM 1021 C C . LEU A 1 130 ? 27.469 2.155 10.713 1.00 76.88 130 LEU A C 1
ATOM 1023 O O . LEU A 1 130 ? 28.697 2.099 10.633 1.00 76.88 130 LEU A O 1
ATOM 1027 N N . GLU A 1 131 ? 26.766 3.223 10.344 1.00 79.56 131 GLU A N 1
ATOM 1028 C CA . GLU A 1 131 ? 27.379 4.414 9.754 1.00 79.56 131 GLU A CA 1
ATOM 1029 C C . GLU A 1 131 ? 28.371 5.071 10.726 1.00 79.56 131 GLU A C 1
ATOM 1031 O O . GLU A 1 131 ? 29.523 5.335 10.376 1.00 79.56 131 GLU A O 1
ATOM 1036 N N . ASN A 1 132 ? 27.999 5.216 12.002 1.00 79.75 132 ASN A N 1
ATOM 1037 C CA . ASN A 1 132 ? 28.912 5.730 13.026 1.00 79.75 132 ASN A CA 1
ATOM 1038 C C . ASN A 1 132 ? 30.132 4.822 13.246 1.00 79.75 132 ASN A C 1
ATOM 1040 O O . ASN A 1 132 ? 31.237 5.311 13.504 1.00 79.75 132 ASN A O 1
ATOM 1044 N N . LYS A 1 133 ? 29.972 3.499 13.132 1.00 78.75 133 LYS A N 1
ATOM 1045 C CA . LYS A 1 133 ? 31.077 2.538 13.247 1.00 78.75 133 LYS A CA 1
ATOM 1046 C C . LYS A 1 133 ? 32.038 2.631 12.058 1.00 78.75 133 LYS A C 1
ATOM 1048 O O . LYS A 1 133 ? 33.250 2.551 12.262 1.00 78.75 133 LYS A O 1
ATOM 1053 N N . GLU A 1 134 ? 31.521 2.834 10.848 1.00 81.38 134 GLU A N 1
ATOM 1054 C CA . GLU A 1 134 ? 32.306 3.101 9.635 1.00 81.38 134 GLU A CA 1
ATOM 1055 C C . GLU A 1 134 ? 33.096 4.412 9.762 1.00 81.38 134 GLU A C 1
ATOM 1057 O O . GLU A 1 134 ? 34.316 4.412 9.582 1.00 81.38 134 GLU A O 1
ATOM 1062 N N . ILE A 1 135 ? 32.438 5.502 10.176 1.00 80.69 135 ILE A N 1
ATOM 1063 C CA . ILE A 1 135 ? 33.073 6.811 10.406 1.00 80.69 135 ILE A CA 1
ATOM 1064 C C . ILE A 1 135 ? 34.177 6.701 11.464 1.00 80.69 135 ILE A C 1
ATOM 1066 O O . ILE A 1 135 ? 35.300 7.156 11.244 1.00 80.69 135 ILE A O 1
ATOM 1070 N N . THR A 1 136 ? 33.900 6.040 12.591 1.00 77.50 136 THR A N 1
ATOM 1071 C CA . THR A 1 136 ? 34.888 5.844 13.666 1.00 77.50 136 THR A CA 1
ATOM 1072 C C . THR A 1 136 ? 36.103 5.057 13.167 1.00 77.50 136 THR A C 1
ATOM 1074 O O . THR A 1 136 ? 37.244 5.388 13.493 1.00 77.50 136 THR A O 1
ATOM 1077 N N . LYS A 1 137 ? 35.888 4.033 12.333 1.00 81.75 137 LYS A N 1
ATOM 1078 C CA . LYS A 1 137 ? 36.962 3.229 11.736 1.00 81.75 137 LYS A CA 1
ATOM 1079 C C . LYS A 1 137 ? 37.806 4.036 10.742 1.00 81.75 137 LYS A C 1
ATOM 1081 O O . LYS A 1 137 ? 39.024 3.870 10.713 1.00 81.75 137 LYS A O 1
ATOM 1086 N N . LEU A 1 138 ? 37.184 4.921 9.963 1.00 79.31 138 LEU A N 1
ATOM 1087 C CA . LEU A 1 138 ? 37.880 5.841 9.059 1.00 79.31 138 LEU A CA 1
ATOM 1088 C C . LEU A 1 138 ? 38.725 6.862 9.832 1.00 79.31 138 LEU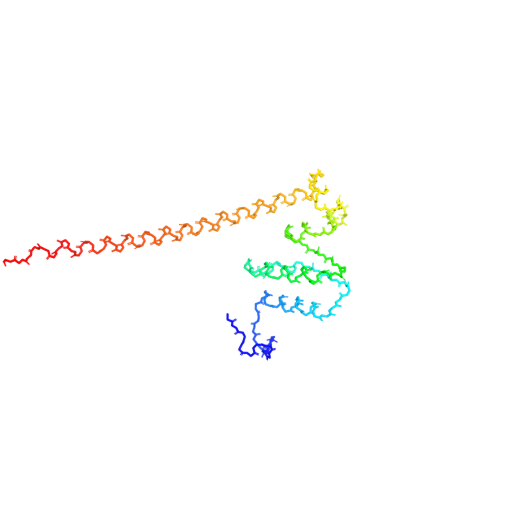 A C 1
ATOM 1090 O O . LEU A 1 138 ? 39.896 7.041 9.506 1.00 79.31 138 LEU A O 1
ATOM 1094 N N . MET A 1 139 ? 38.178 7.453 10.898 1.00 76.00 139 MET A N 1
ATOM 1095 C CA . MET A 1 139 ? 38.909 8.387 11.763 1.00 76.00 139 MET A CA 1
ATOM 1096 C C . MET A 1 139 ? 40.111 7.731 12.452 1.00 76.00 139 MET A C 1
ATOM 1098 O O . MET A 1 139 ? 41.192 8.316 12.485 1.00 76.00 139 MET A O 1
ATOM 1102 N N . LEU A 1 140 ? 39.960 6.498 12.949 1.00 76.44 140 LEU A N 1
ATOM 1103 C CA . LEU A 1 140 ? 41.068 5.727 13.528 1.00 76.44 140 LEU A CA 1
ATOM 1104 C C . LEU A 1 140 ? 42.174 5.446 12.499 1.00 76.44 140 LEU A C 1
ATOM 1106 O O . LEU A 1 140 ? 43.359 5.514 12.828 1.00 76.44 140 LEU A O 1
ATOM 1110 N N . ASN A 1 141 ? 41.802 5.159 11.249 1.00 72.25 141 ASN A N 1
ATOM 1111 C CA . ASN A 1 141 ? 42.764 4.930 10.173 1.00 72.25 141 ASN A CA 1
ATOM 1112 C C . ASN A 1 141 ? 43.516 6.206 9.763 1.00 72.25 141 ASN A C 1
ATOM 1114 O O . ASN A 1 141 ? 44.709 6.124 9.465 1.00 72.25 141 ASN A O 1
ATOM 1118 N N . ASP A 1 142 ? 42.861 7.368 9.765 1.00 69.44 142 ASP A N 1
ATOM 1119 C CA . ASP A 1 142 ? 43.525 8.649 9.485 1.00 69.44 142 ASP A CA 1
ATOM 1120 C C . ASP A 1 142 ? 44.445 9.080 10.637 1.00 69.44 142 ASP A C 1
ATOM 1122 O O . ASP A 1 142 ? 45.596 9.442 10.395 1.00 69.44 142 ASP A O 1
ATOM 1126 N N . GLN A 1 143 ? 44.031 8.897 11.896 1.00 68.62 143 GLN A N 1
ATOM 1127 C CA . GLN A 1 143 ? 44.904 9.145 13.052 1.00 68.62 143 GLN A CA 1
ATOM 1128 C C . GLN A 1 143 ? 46.151 8.241 13.058 1.00 68.62 143 GLN A C 1
ATOM 1130 O O . GLN A 1 143 ? 47.241 8.677 13.429 1.00 68.62 143 GLN A O 1
ATOM 1135 N N . MET A 1 144 ? 46.032 6.989 12.601 1.00 59.50 144 MET A N 1
ATOM 1136 C CA . MET A 1 144 ? 47.176 6.080 12.444 1.00 59.50 144 MET A CA 1
ATOM 1137 C C . MET A 1 144 ? 48.143 6.526 11.332 1.00 59.50 144 MET A C 1
ATOM 1139 O O . MET A 1 144 ? 49.354 6.311 11.458 1.00 59.50 144 MET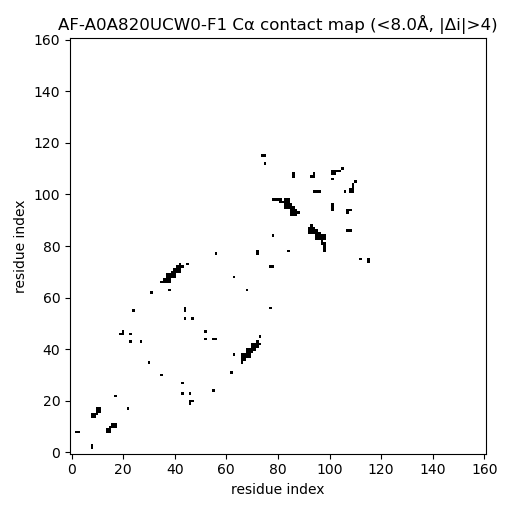 A O 1
ATOM 1143 N N . LYS A 1 145 ? 47.657 7.173 10.263 1.00 57.25 145 LYS A N 1
ATOM 1144 C CA . LYS A 1 145 ? 48.523 7.756 9.221 1.00 57.25 145 LYS A CA 1
ATOM 1145 C C . LYS A 1 145 ? 49.309 8.954 9.747 1.00 57.25 145 LYS A C 1
ATOM 1147 O O . LYS A 1 145 ? 50.511 9.020 9.501 1.00 57.25 145 LYS A O 1
ATOM 1152 N N . ASP A 1 146 ? 48.683 9.830 10.528 1.00 56.03 146 ASP A N 1
ATOM 1153 C CA . ASP A 1 146 ? 49.355 11.010 11.089 1.00 56.03 146 ASP A CA 1
ATOM 1154 C C . ASP A 1 146 ? 50.435 10.638 12.121 1.00 56.03 146 ASP A C 1
ATOM 1156 O O . ASP A 1 146 ? 51.542 11.180 12.087 1.00 56.03 146 ASP A O 1
ATOM 1160 N N . ILE A 1 147 ? 50.190 9.622 12.960 1.00 55.56 147 ILE A N 1
ATOM 1161 C CA . ILE A 1 147 ? 51.204 9.079 13.889 1.00 55.56 147 ILE A CA 1
ATOM 1162 C C . ILE A 1 147 ? 52.395 8.459 13.130 1.00 55.56 147 ILE A C 1
ATOM 1164 O O . ILE A 1 147 ? 53.533 8.480 13.611 1.00 55.56 147 ILE A O 1
ATOM 1168 N N . SER A 1 148 ? 52.157 7.914 11.934 1.00 54.53 148 SER A N 1
ATOM 1169 C CA . SER A 1 148 ? 53.202 7.327 11.086 1.00 54.53 148 SER A CA 1
ATOM 1170 C C . SER A 1 148 ? 54.087 8.387 10.415 1.00 54.53 148 SER A C 1
ATOM 1172 O O . SER A 1 148 ? 55.257 8.116 10.155 1.00 54.53 148 SER A O 1
ATOM 1174 N N . ILE A 1 149 ? 53.557 9.590 10.164 1.00 52.19 149 ILE A N 1
ATOM 1175 C CA . ILE A 1 149 ? 54.276 10.703 9.518 1.00 52.19 149 ILE A CA 1
ATOM 1176 C C . ILE A 1 149 ? 55.188 11.448 10.512 1.00 52.19 149 ILE A C 1
ATOM 1178 O O . ILE A 1 149 ? 56.250 11.942 10.126 1.00 52.19 149 ILE A O 1
ATOM 1182 N N . ASP A 1 150 ? 54.828 11.503 11.798 1.00 49.69 150 ASP A N 1
ATOM 1183 C CA . ASP A 1 150 ? 55.618 12.229 12.806 1.00 49.69 150 ASP A CA 1
ATOM 1184 C C . ASP A 1 150 ? 56.868 11.446 13.274 1.00 49.69 150 ASP A C 1
ATOM 1186 O O . ASP A 1 150 ? 57.937 12.015 13.525 1.00 49.69 150 ASP A O 1
ATOM 1190 N N . LYS A 1 151 ? 56.808 10.104 13.276 1.00 48.81 151 LYS A N 1
ATOM 1191 C CA . LYS A 1 151 ? 57.969 9.256 13.618 1.00 48.81 151 LYS A CA 1
ATOM 1192 C C . LYS A 1 151 ? 59.116 9.353 12.606 1.00 48.81 151 LYS A C 1
ATOM 1194 O O . LYS A 1 151 ? 60.275 9.212 12.997 1.00 48.81 151 LYS A O 1
ATOM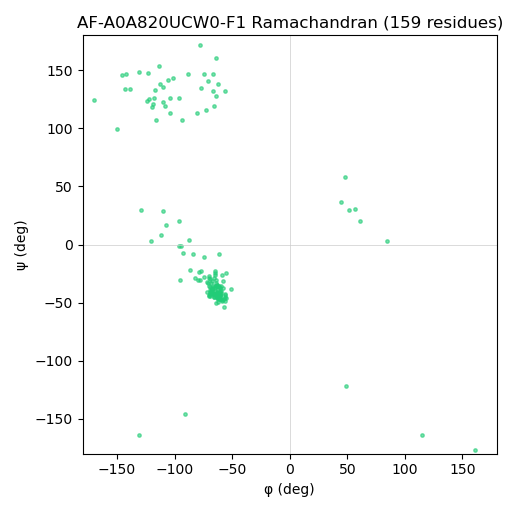 1199 N N . THR A 1 152 ? 58.836 9.641 11.335 1.00 51.00 152 THR A N 1
ATOM 1200 C CA . THR A 1 152 ? 59.862 9.819 10.291 1.00 51.00 152 THR A CA 1
ATOM 1201 C C . THR A 1 152 ? 60.544 11.188 10.345 1.00 51.00 152 THR A C 1
ATOM 1203 O O . THR A 1 152 ? 61.695 11.297 9.928 1.00 51.00 152 THR A O 1
ATOM 1206 N N . LYS A 1 153 ? 59.907 12.227 10.911 1.00 49.56 153 LYS A N 1
ATOM 1207 C CA . LYS A 1 153 ? 60.532 13.555 11.087 1.00 49.56 153 LYS A CA 1
ATOM 1208 C C . LYS A 1 153 ? 61.424 13.657 12.328 1.00 49.56 153 LYS A C 1
ATOM 1210 O O . LYS A 1 153 ? 62.407 14.395 12.293 1.00 49.56 153 LYS A O 1
ATOM 1215 N N . SER A 1 154 ? 61.148 12.898 13.392 1.00 46.94 154 SER A N 1
ATOM 1216 C CA . SER A 1 154 ? 61.955 12.943 14.626 1.00 46.94 154 SER A CA 1
ATOM 1217 C C . SER A 1 154 ? 63.373 12.359 14.457 1.00 46.94 154 SER A C 1
ATOM 1219 O O . SER A 1 154 ? 64.321 12.848 15.070 1.00 46.94 154 SER A O 1
ATOM 1221 N N . TYR A 1 155 ? 63.569 11.393 13.550 1.00 48.47 155 TYR A N 1
ATOM 1222 C CA . TYR A 1 155 ? 64.894 10.815 13.266 1.00 48.47 155 TYR A CA 1
ATOM 1223 C C . TYR A 1 155 ? 65.746 11.611 12.258 1.00 48.47 155 TYR A C 1
ATOM 1225 O O . TYR A 1 155 ? 66.928 11.316 12.102 1.00 48.47 155 TYR A O 1
ATOM 1233 N N . GLY A 1 156 ? 65.189 12.634 11.598 1.00 50.38 156 GLY A N 1
ATOM 1234 C CA . GLY A 1 156 ? 65.870 13.371 10.525 1.00 50.38 156 GLY A CA 1
ATOM 1235 C C . GLY A 1 156 ? 66.645 14.625 10.946 1.00 50.38 156 GLY A C 1
ATOM 1236 O O . GLY A 1 156 ? 67.325 15.206 10.111 1.00 50.38 156 GLY A O 1
ATOM 1237 N N . LYS A 1 157 ? 66.563 15.078 12.208 1.00 49.19 157 LYS A N 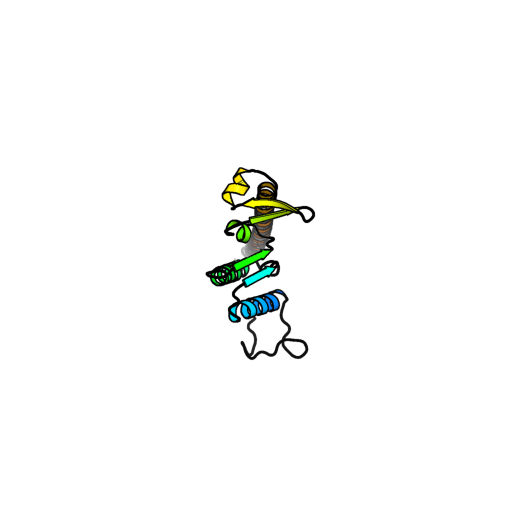1
ATOM 1238 C CA . LYS A 1 157 ? 67.152 16.369 12.634 1.00 49.19 157 LYS A CA 1
ATOM 1239 C C . LYS A 1 157 ? 68.373 16.249 13.547 1.00 49.19 157 LYS A C 1
ATOM 1241 O O . LYS A 1 157 ? 68.615 17.115 14.384 1.00 49.19 157 LYS A O 1
ATOM 1246 N N . ARG A 1 158 ? 69.137 15.164 13.405 1.00 49.50 158 ARG A N 1
ATOM 1247 C CA . ARG A 1 158 ? 70.335 14.912 14.217 1.00 49.50 158 ARG A CA 1
ATOM 1248 C C . ARG A 1 158 ? 71.577 14.572 13.399 1.00 49.50 158 ARG A C 1
ATOM 1250 O O . ARG A 1 158 ? 72.420 13.852 13.906 1.00 49.50 158 ARG A O 1
ATOM 1257 N N . ILE A 1 159 ? 71.698 15.073 12.172 1.00 47.19 159 ILE A N 1
ATOM 1258 C CA . ILE A 1 159 ? 72.969 15.129 11.440 1.00 47.19 159 ILE A CA 1
ATOM 1259 C C . ILE A 1 159 ? 72.897 16.350 10.522 1.00 47.19 159 ILE A C 1
ATOM 1261 O O . ILE A 1 159 ? 72.237 16.283 9.499 1.00 47.19 159 ILE A O 1
ATOM 1265 N N . GLU A 1 160 ? 73.496 17.466 10.923 1.00 41.94 160 GLU A N 1
ATOM 1266 C CA . GLU A 1 160 ? 74.291 18.320 10.034 1.00 41.94 160 GLU A CA 1
ATOM 1267 C C . GLU A 1 160 ? 75.016 19.369 10.887 1.00 41.94 160 GLU A C 1
ATOM 1269 O O . GLU A 1 160 ? 74.426 20.020 11.752 1.00 41.94 160 GLU A O 1
ATOM 1274 N N . HIS A 1 161 ? 76.333 19.368 10.699 1.00 39.47 161 HIS A N 1
ATOM 1275 C CA . HIS A 1 161 ? 77.346 20.242 11.278 1.00 39.47 161 HIS A CA 1
ATOM 1276 C C . HIS A 1 161 ? 77.373 21.593 10.563 1.00 39.47 161 HIS A C 1
ATOM 1278 O O . HIS A 1 161 ? 77.070 21.610 9.350 1.00 39.47 161 HIS A O 1
#

Radius of gyration: 26.25 Å; Cα contacts (8 Å, |Δi|>4): 104; chains: 1; bounding box: 90×37×47 Å

Organism: NCBI:txid392030

Solvent-accessible surface area (backbone atoms only — not comparable to full-atom values): 9721 Å² total; per-residue (Å²): 138,79,63,93,53,55,92,74,47,55,66,50,103,91,38,52,85,70,55,71,44,54,49,48,51,51,51,50,51,54,55,58,76,66,66,58,69,65,43,81,38,71,51,83,60,72,68,47,56,81,83,56,34,60,60,52,50,55,51,50,51,64,62,37,59,99,32,52,64,50,71,51,68,91,44,64,77,63,53,60,71,37,85,64,43,78,42,71,55,98,91,39,82,77,47,75,38,36,52,67,59,38,50,71,68,60,46,71,64,29,52,53,51,52,52,52,54,51,52,54,52,54,54,51,53,51,51,53,51,51,52,52,50,52,52,52,53,50,52,53,54,52,54,53,51,54,60,59,56,54,62,63,57,71,75,64,81,80,78,84,134

Sequence (161 aa):
MALPNKYETLVGERGATLSDGQKQRIATARALLRDPKILLLDEATSALDNGSEKIVQEALERAAQNRTTLVIAHRLSTIRRADKIIVMENGEIVEEGDHESLMNVQGHYFNLAKQQNLRQIEEQDEELKLENKEITKLMLNDQMKDISIDKTKSYGKRIEH

pLDDT: mean 79.17, std 13.17, range [39.4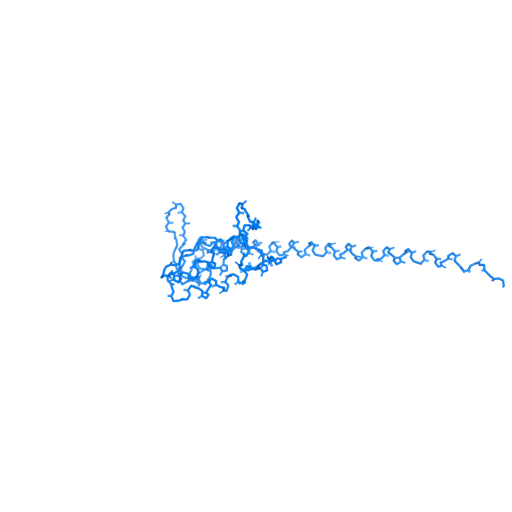7, 96.19]

InterPro domains:
  IPR003439 ABC transporter-like, ATP-binding domain [PF00005] (4-46)
  IPR027417 P-loop containing nucleoside triphosphate hydrolase [G3DSA:3.40.50.300] (1-117)
  IPR027417 P-loop containing nucleoside triphosphate hydrolase [SSF52540] (2-116)
  IPR036640 ABC transporter type 1, transmembrane domain superfamily [G3DSA:1.20.1560.10] (118-144)
  IPR039421 Type 1 protein exporter [PTHR24222] (2-112)

Nearest PDB structures (foldseek):
  5och-assembly1_B  TM=9.222E-01  e=2.241E-11  Homo sapiens
  5och-assembly4_G  TM=9.165E-01  e=2.569E-11  Homo sapiens
  4q9i-assembly1_A  TM=9.128E-01  e=2.944E-11  Mus musculus
  5kpj-assembly1_A  TM=9.080E-01  e=3.152E-11  Mus musculus
  3nhb-assembly1_A  TM=8.956E-01  e=5.541E-10  Homo sapiens